Protein AF-A0A6B3FZT9-F1 (afdb_monomer_lite)

Radius of gyration: 31.78 Å; chains: 1; bounding box: 68×18×97 Å

pLDDT: mean 90.57, std 3.94, range [73.75, 95.44]

Sequence (180 aa):
EAAFGTTKDIQVDTAVVCNTCSGEGAAPGTSAQTCDMCRGRGEVSQVTRSFLGQVMTSRPCPQCQGFGTVVPTPCPECAGDGRIRSRRTLTVKIPAGVDNGTRIQLAGEGEVGPGGGPPGDLYVEIHELPHSVFQRRGDDLHCTVTIPMTAAALGTKCPLETLDGLEEIDIRPGTQSGQS

Secondary structure (DSSP, 8-state):
-TTT-EEEEEEEEEEEE-TTTTTS-BPTT--PEEPTTTTT-SEEEEEEEETTEEEEEEEE-TTTTTSSEE-SSB-TTTTTSSEEEEEEEEEEEE-TTPPTT-EEEETT-SPEEGGGEEE--EEEE--PPPPSSEEEETTEEEE-----HHHHHH-EEEEEE-SSSEEEEEE-TTPPTT--

Foldseek 3Di:
DQQAWDKDKDKDWAKDFDPQCRLQQAGPPFHWAFDPQCRLQQWDWDFDQDP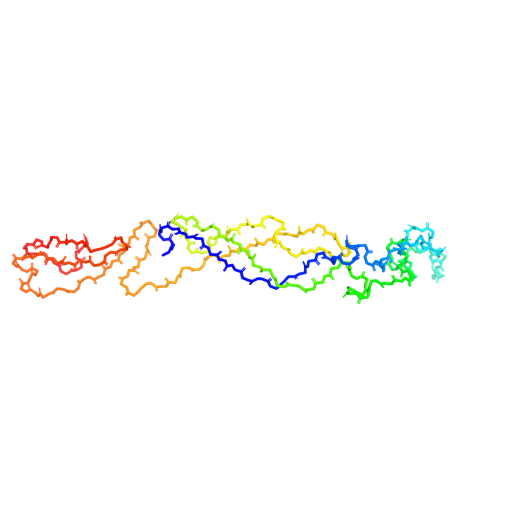VGTDTDIDGDPQCRSRRTDHPHGHPQCNSFRIDTDMDIDMDTRHHNDDQQDKDKDAQPAHQHTSRHGHGIDIDGDHDDDDPAWDDDRPDIDGDDDDDPVCLQCWDWDWDQDPVGIDIDTRDHNHDPPDD

Structure (mmCIF, N/CA/C/O backbone):
data_AF-A0A6B3FZT9-F1
#
_entry.id   AF-A0A6B3FZT9-F1
#
loop_
_atom_site.group_PDB
_atom_site.id
_atom_site.type_symbol
_atom_site.label_atom_id
_atom_site.label_alt_id
_atom_site.label_comp_id
_atom_site.label_asym_id
_atom_site.label_entity_id
_atom_site.label_seq_id
_atom_site.pdbx_PDB_ins_code
_atom_site.Cartn_x
_atom_site.Cartn_y
_atom_site.Cartn_z
_atom_site.occupancy
_atom_site.B_iso_or_equiv
_atom_site.auth_seq_id
_atom_site.auth_comp_id
_atom_site.auth_asym_id
_atom_site.auth_atom_id
_atom_site.pdbx_PDB_model_num
ATOM 1 N N . GLU A 1 1 ? -9.914 -1.500 17.944 1.00 73.75 1 GLU A N 1
ATOM 2 C CA . GLU A 1 1 ? -8.938 -0.872 17.017 1.00 73.75 1 GLU A CA 1
ATOM 3 C C . GLU A 1 1 ? -9.600 0.130 16.075 1.00 73.75 1 GLU A C 1
ATOM 5 O O . GLU A 1 1 ? -9.183 1.278 16.085 1.00 73.75 1 GLU A O 1
ATOM 10 N N . ALA A 1 2 ? -10.651 -0.245 15.331 1.00 77.00 2 ALA A N 1
ATOM 11 C CA . ALA A 1 2 ? -11.355 0.682 14.431 1.00 77.00 2 ALA A CA 1
ATOM 12 C C . ALA A 1 2 ? -11.876 1.956 15.134 1.00 77.00 2 ALA A C 1
ATOM 14 O O . ALA A 1 2 ? -11.701 3.052 14.613 1.00 77.00 2 ALA A O 1
ATOM 15 N N . ALA A 1 3 ? -12.428 1.829 16.349 1.00 81.69 3 ALA A N 1
ATOM 16 C CA . ALA A 1 3 ? -12.940 2.964 17.126 1.00 81.69 3 ALA A CA 1
ATOM 17 C C . ALA A 1 3 ? -11.861 4.005 17.488 1.00 81.69 3 ALA A C 1
ATOM 19 O O . ALA A 1 3 ? -12.092 5.197 17.343 1.00 81.69 3 ALA A O 1
ATOM 20 N N . PHE A 1 4 ? -10.666 3.565 17.895 1.00 86.38 4 PHE A N 1
ATOM 21 C CA . PHE A 1 4 ? -9.603 4.450 18.404 1.00 86.38 4 PHE A CA 1
ATOM 22 C C . PHE A 1 4 ? -8.547 4.825 17.365 1.00 86.38 4 PHE A C 1
ATOM 24 O O . PHE A 1 4 ? -7.740 5.726 17.588 1.00 86.38 4 PHE A O 1
ATOM 31 N N . GLY A 1 5 ? -8.545 4.135 16.227 1.00 88.88 5 GLY A N 1
ATOM 32 C CA . GLY A 1 5 ? -7.458 4.201 15.268 1.00 88.88 5 GLY A CA 1
ATOM 33 C C . GLY A 1 5 ? -6.245 3.411 15.752 1.00 88.88 5 GLY A C 1
ATOM 34 O O . GLY A 1 5 ? -6.088 3.070 16.926 1.00 88.88 5 GLY A O 1
ATOM 35 N N . THR A 1 6 ? -5.379 3.054 14.815 1.00 92.00 6 THR A N 1
ATOM 36 C CA . THR A 1 6 ? -4.165 2.296 15.114 1.00 92.00 6 THR A CA 1
ATOM 37 C C . T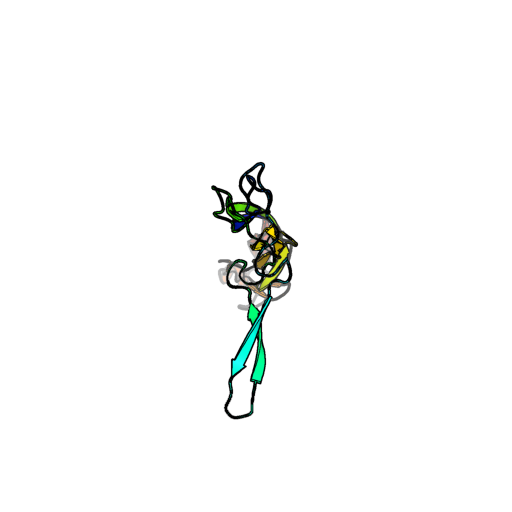HR A 1 6 ? -3.135 2.483 14.009 1.00 92.00 6 THR A C 1
ATOM 39 O O . THR A 1 6 ? -3.446 2.958 12.919 1.00 92.00 6 THR A O 1
ATOM 42 N N . THR A 1 7 ? -1.898 2.092 14.283 1.00 92.81 7 THR A N 1
ATOM 43 C CA . THR A 1 7 ? -0.848 1.982 13.274 1.00 92.81 7 THR A CA 1
ATOM 44 C C . THR A 1 7 ? -0.473 0.513 13.169 1.00 92.81 7 THR A C 1
ATOM 46 O O . THR A 1 7 ? -0.190 -0.125 14.184 1.00 92.81 7 THR A O 1
ATOM 49 N N . LYS A 1 8 ? -0.493 -0.033 11.954 1.00 91.88 8 LYS A N 1
ATOM 50 C CA . LYS A 1 8 ? -0.173 -1.440 11.698 1.00 91.88 8 LYS A CA 1
ATOM 51 C C . LYS A 1 8 ? 0.861 -1.546 10.593 1.00 91.88 8 LYS A C 1
ATOM 53 O O . LYS A 1 8 ? 0.765 -0.858 9.581 1.00 91.88 8 LYS A O 1
ATOM 58 N N . ASP A 1 9 ? 1.799 -2.458 10.783 1.00 93.69 9 ASP A N 1
ATOM 59 C CA . ASP A 1 9 ? 2.740 -2.849 9.747 1.00 93.69 9 ASP A CA 1
ATOM 60 C C . ASP A 1 9 ? 2.147 -4.001 8.934 1.00 93.69 9 ASP A C 1
ATOM 62 O O . ASP A 1 9 ? 1.730 -5.020 9.490 1.00 93.69 9 ASP A O 1
ATOM 66 N N . ILE A 1 10 ? 2.110 -3.841 7.614 1.00 92.38 10 ILE A N 1
ATOM 67 C CA . ILE A 1 10 ? 1.678 -4.871 6.668 1.00 92.38 10 ILE A CA 1
ATOM 68 C C . ILE A 1 10 ? 2.871 -5.334 5.841 1.00 92.38 10 ILE A C 1
ATOM 70 O O . ILE A 1 10 ? 3.697 -4.529 5.417 1.00 92.38 10 ILE A O 1
ATOM 74 N N . GLN A 1 11 ? 2.966 -6.640 5.603 1.00 93.56 11 GLN A N 1
ATOM 75 C CA . GLN A 1 11 ? 3.967 -7.200 4.700 1.00 93.56 11 GLN A CA 1
ATOM 76 C C . GLN A 1 11 ? 3.336 -7.457 3.338 1.00 93.56 11 GLN A C 1
ATOM 78 O O . GLN A 1 11 ? 2.327 -8.153 3.244 1.00 93.56 11 GLN A O 1
ATOM 83 N N . VAL A 1 12 ? 3.941 -6.902 2.292 1.00 93.31 12 VAL A N 1
ATOM 84 C CA . VAL A 1 12 ? 3.467 -7.022 0.914 1.00 93.31 12 VAL A CA 1
ATOM 85 C C . VAL A 1 12 ? 4.591 -7.571 0.050 1.00 93.31 12 VAL A C 1
ATOM 87 O O . VAL A 1 12 ? 5.699 -7.031 0.028 1.00 93.31 12 VAL A O 1
ATOM 90 N N . ASP A 1 13 ? 4.295 -8.649 -0.669 1.00 93.06 13 ASP A N 1
ATOM 91 C CA . ASP A 1 13 ? 5.167 -9.182 -1.709 1.00 93.06 13 ASP A CA 1
ATOM 92 C C . ASP A 1 13 ? 4.872 -8.420 -3.007 1.00 93.06 13 ASP A C 1
ATOM 94 O O . ASP A 1 13 ? 3.794 -8.554 -3.583 1.00 93.06 13 ASP A O 1
ATOM 98 N N . THR A 1 14 ? 5.811 -7.581 -3.443 1.00 93.69 14 THR A N 1
ATOM 99 C CA . THR A 1 14 ? 5.636 -6.681 -4.593 1.00 93.69 14 THR A CA 1
ATOM 100 C C . THR A 1 14 ? 6.888 -6.651 -5.469 1.00 93.69 14 THR A C 1
ATOM 102 O O . THR A 1 14 ? 7.963 -7.100 -5.059 1.00 93.69 14 THR A O 1
ATOM 105 N N . ALA A 1 15 ? 6.772 -6.147 -6.696 1.00 94.56 15 ALA A N 1
ATOM 106 C CA . ALA A 1 15 ? 7.939 -5.860 -7.519 1.00 94.56 15 ALA A CA 1
ATOM 107 C C . ALA A 1 15 ? 8.541 -4.509 -7.117 1.00 94.56 15 ALA A C 1
ATOM 109 O O . ALA A 1 15 ? 7.846 -3.494 -7.054 1.00 94.56 15 ALA A O 1
ATOM 110 N N . VAL A 1 16 ? 9.845 -4.510 -6.864 1.00 94.69 16 VAL A N 1
ATOM 111 C CA . VAL A 1 16 ? 10.648 -3.327 -6.546 1.00 94.69 16 VAL A CA 1
ATOM 112 C C . VAL A 1 16 ? 11.676 -3.093 -7.641 1.00 94.69 16 VAL A C 1
ATOM 114 O O . VAL A 1 16 ? 12.048 -4.030 -8.350 1.00 94.69 16 VAL A O 1
ATOM 117 N N . VAL A 1 17 ? 12.161 -1.858 -7.769 1.00 95.12 17 VAL A N 1
ATOM 118 C CA . VAL A 1 17 ? 13.253 -1.536 -8.695 1.00 95.12 17 VAL A CA 1
ATOM 119 C C . VAL A 1 17 ? 14.448 -2.433 -8.373 1.00 95.12 17 VAL A C 1
ATOM 121 O O . VAL A 1 17 ? 14.810 -2.615 -7.210 1.00 95.12 17 VAL A O 1
ATOM 124 N N . CYS A 1 18 ? 15.049 -3.027 -9.402 1.00 94.75 18 CYS A N 1
ATOM 125 C CA . CYS A 1 18 ? 16.245 -3.840 -9.227 1.00 94.75 18 CYS A CA 1
ATOM 126 C C . CYS A 1 18 ? 17.405 -2.945 -8.775 1.00 94.75 18 CYS A C 1
ATOM 128 O O . CYS A 1 18 ? 17.839 -2.078 -9.530 1.00 94.75 18 CYS A O 1
ATOM 130 N N . ASN A 1 19 ? 17.937 -3.176 -7.573 1.00 93.69 19 ASN A N 1
ATOM 131 C CA . ASN A 1 19 ? 19.029 -2.370 -7.019 1.00 93.69 19 ASN A CA 1
ATOM 132 C C . ASN A 1 19 ? 20.332 -2.509 -7.822 1.00 93.69 19 ASN A C 1
ATOM 134 O O . ASN A 1 19 ? 21.122 -1.573 -7.868 1.00 93.69 19 ASN A O 1
ATOM 138 N N . THR A 1 20 ? 20.556 -3.657 -8.471 1.00 93.81 20 THR A N 1
ATOM 139 C CA . THR A 1 20 ? 21.778 -3.904 -9.252 1.00 93.81 20 THR A CA 1
ATOM 140 C C . THR A 1 20 ? 21.849 -3.065 -10.532 1.00 93.81 20 THR A C 1
ATOM 142 O O . THR A 1 20 ? 22.936 -2.639 -10.914 1.00 93.81 20 THR A O 1
ATOM 145 N N . CYS A 1 21 ? 20.719 -2.835 -11.210 1.00 92.94 21 CYS A N 1
ATOM 146 C CA . CYS A 1 21 ? 20.670 -2.077 -12.472 1.00 92.94 21 CYS A CA 1
ATOM 147 C C . CYS A 1 21 ? 19.884 -0.763 -12.382 1.00 92.94 21 CYS A C 1
ATOM 149 O O . CYS A 1 21 ? 19.701 -0.097 -13.394 1.00 92.94 21 CYS A O 1
ATOM 151 N N . SER A 1 22 ? 19.372 -0.411 -11.201 1.00 92.44 22 SER A N 1
ATOM 152 C CA . SER A 1 22 ? 18.560 0.789 -10.959 1.00 92.44 22 SER A CA 1
ATOM 153 C C . SER A 1 22 ? 17.378 0.957 -11.924 1.00 92.44 22 SER A C 1
ATOM 155 O O . SER A 1 22 ? 16.995 2.076 -12.251 1.00 92.44 22 SER A O 1
ATOM 157 N N . GLY A 1 23 ? 16.798 -0.151 -12.395 1.00 91.56 23 GLY A N 1
ATOM 158 C CA . GLY A 1 23 ? 15.679 -0.137 -13.342 1.00 91.56 23 GLY A CA 1
ATOM 159 C C . GLY A 1 23 ? 16.059 -0.272 -14.816 1.00 91.56 23 GLY A C 1
ATOM 160 O O . GLY A 1 23 ? 15.198 -0.612 -15.618 1.00 91.56 23 GLY A O 1
ATOM 161 N N . GLU A 1 24 ? 17.332 -0.103 -15.185 1.00 90.12 24 GLU A N 1
ATOM 162 C CA . GLU A 1 24 ? 17.758 -0.095 -16.594 1.00 90.12 24 GLU A CA 1
ATOM 163 C C . GLU A 1 24 ? 17.680 -1.469 -17.279 1.00 90.12 24 GLU A C 1
ATOM 165 O O . GLU A 1 24 ? 17.701 -1.563 -18.505 1.00 90.12 24 GLU A O 1
ATOM 170 N N . GLY A 1 25 ? 17.650 -2.557 -16.504 1.00 91.56 25 GLY A N 1
ATOM 171 C CA . GLY A 1 25 ? 17.634 -3.927 -17.025 1.00 91.56 25 GLY A CA 1
ATOM 172 C C . GLY A 1 25 ? 18.972 -4.401 -17.614 1.00 91.56 25 GLY A C 1
ATOM 173 O O . GLY A 1 25 ? 19.090 -5.570 -17.979 1.00 91.56 25 GLY A O 1
ATOM 174 N N . ALA A 1 26 ? 20.001 -3.551 -17.663 1.00 93.94 26 ALA A N 1
ATOM 175 C CA . ALA A 1 26 ? 21.348 -3.889 -18.124 1.00 93.94 26 ALA A CA 1
ATOM 176 C C . ALA A 1 26 ? 22.268 -4.333 -16.974 1.00 93.94 26 ALA A C 1
ATOM 178 O O . ALA A 1 26 ? 22.067 -3.979 -15.811 1.00 93.94 26 ALA A O 1
ATOM 179 N N . ALA A 1 27 ? 23.287 -5.138 -17.278 1.00 94.50 27 ALA A N 1
ATOM 180 C CA . ALA A 1 27 ? 24.316 -5.483 -16.303 1.00 94.50 27 ALA A CA 1
ATOM 181 C C . ALA A 1 27 ? 25.125 -4.235 -15.885 1.00 94.50 27 ALA A C 1
ATOM 183 O O . ALA A 1 27 ? 25.313 -3.336 -16.711 1.00 94.50 27 ALA A O 1
ATOM 184 N N . PRO A 1 28 ? 25.652 -4.174 -14.646 1.00 92.88 28 PRO A N 1
ATOM 185 C CA . PRO A 1 28 ? 26.426 -3.027 -14.175 1.00 92.88 28 PRO A CA 1
ATOM 186 C C . PRO A 1 28 ? 27.572 -2.653 -15.124 1.00 92.88 28 PRO A C 1
ATOM 188 O O . PRO A 1 28 ? 28.358 -3.509 -15.529 1.00 92.88 28 PRO A O 1
ATOM 191 N N . GLY A 1 29 ? 27.667 -1.369 -15.481 1.00 90.62 29 GLY A N 1
ATOM 192 C CA . GLY A 1 29 ? 28.677 -0.859 -16.418 1.00 90.62 29 GLY A CA 1
ATOM 193 C C . GLY A 1 29 ? 28.371 -1.110 -17.900 1.00 90.62 29 GLY A C 1
ATOM 194 O O . GLY A 1 29 ? 29.163 -0.723 -18.757 1.00 90.62 29 GLY A O 1
ATOM 195 N N . THR A 1 30 ? 27.231 -1.725 -18.216 1.00 92.56 30 THR A N 1
ATOM 196 C CA . THR A 1 30 ? 26.699 -1.840 -19.579 1.00 92.56 30 THR A CA 1
ATOM 197 C C . THR A 1 30 ? 25.424 -1.016 -19.708 1.00 92.56 30 THR A C 1
ATOM 199 O O . THR A 1 30 ? 24.808 -0.668 -18.707 1.00 92.56 30 THR A O 1
ATOM 202 N N . SER A 1 31 ? 25.026 -0.689 -20.934 1.00 90.00 31 SER A N 1
ATOM 203 C CA . SER A 1 31 ? 23.829 0.109 -21.193 1.00 90.00 31 SER A CA 1
ATOM 204 C C . SER A 1 31 ? 23.065 -0.405 -22.405 1.00 90.00 31 SER A C 1
ATOM 206 O O . SER A 1 31 ? 23.621 -1.082 -23.281 1.00 90.00 31 SER A O 1
ATOM 208 N N . ALA A 1 32 ? 21.778 -0.063 -22.456 1.00 90.81 32 ALA A N 1
ATOM 209 C CA . ALA A 1 32 ? 20.946 -0.315 -23.619 1.00 90.81 32 ALA A CA 1
ATOM 210 C C . ALA A 1 32 ? 21.527 0.402 -24.848 1.00 90.81 32 ALA A C 1
ATOM 212 O O . ALA A 1 32 ? 21.837 1.592 -24.810 1.00 90.81 32 ALA A O 1
ATOM 213 N N . GLN A 1 33 ? 21.672 -0.335 -25.944 1.00 93.25 33 GLN A N 1
ATOM 214 C CA . GLN A 1 33 ? 22.165 0.181 -27.216 1.00 93.25 33 GLN A CA 1
ATOM 215 C C . GLN A 1 33 ? 20.994 0.437 -28.157 1.00 93.25 33 GLN A C 1
ATOM 217 O O . GLN A 1 33 ? 19.989 -0.276 -28.127 1.00 93.25 33 GLN A O 1
ATOM 222 N N . THR A 1 34 ? 21.114 1.438 -29.024 1.00 94.88 34 THR A N 1
ATOM 223 C CA . THR A 1 34 ? 20.126 1.672 -30.082 1.00 94.88 34 THR A CA 1
ATOM 224 C C . THR A 1 34 ? 20.019 0.433 -30.968 1.00 94.88 34 THR A C 1
ATOM 226 O O . THR A 1 34 ? 21.024 -0.122 -31.396 1.00 94.88 34 THR A O 1
ATOM 229 N N . CYS A 1 35 ? 18.799 -0.016 -31.259 1.00 95.06 35 CYS A N 1
ATOM 230 C CA . CYS A 1 35 ? 18.592 -1.187 -32.102 1.00 95.06 35 CYS A CA 1
ATOM 231 C C . CYS A 1 35 ? 19.046 -0.906 -33.540 1.00 95.06 35 CYS A C 1
ATOM 233 O O . CYS A 1 35 ? 18.468 -0.042 -34.195 1.00 95.06 35 CYS A O 1
ATOM 235 N N . ASP A 1 36 ? 19.999 -1.675 -34.066 1.00 95.38 36 ASP A N 1
ATOM 236 C CA . ASP A 1 36 ? 20.536 -1.474 -35.421 1.00 95.38 36 ASP A CA 1
ATOM 237 C C . ASP A 1 36 ? 19.502 -1.709 -36.533 1.00 95.38 36 ASP A C 1
ATOM 239 O O . ASP A 1 36 ? 19.512 -1.021 -37.557 1.00 95.38 36 ASP A O 1
ATOM 243 N N . MET A 1 37 ? 18.570 -2.648 -36.325 1.00 93.25 37 MET A N 1
ATOM 244 C CA . MET A 1 37 ? 17.562 -3.019 -37.323 1.00 93.25 37 MET A CA 1
ATOM 245 C C . MET A 1 37 ? 16.513 -1.923 -37.547 1.00 93.25 37 MET A C 1
ATOM 247 O O . MET A 1 37 ? 16.170 -1.625 -38.690 1.00 93.25 37 MET A O 1
ATOM 251 N N . CYS A 1 38 ? 16.006 -1.309 -36.473 1.00 94.62 38 CYS A N 1
ATOM 252 C CA . CYS A 1 38 ? 15.020 -0.222 -36.568 1.00 94.62 38 CYS A CA 1
ATOM 253 C C . CYS A 1 38 ? 15.626 1.175 -36.370 1.00 94.62 38 CYS A C 1
ATOM 255 O O . CYS A 1 38 ? 14.920 2.170 -36.514 1.00 94.62 38 CYS A O 1
ATOM 257 N N . ARG A 1 39 ? 16.918 1.265 -36.028 1.00 94.12 39 ARG A N 1
ATOM 258 C CA . ARG A 1 39 ? 17.646 2.502 -35.700 1.00 94.12 39 ARG A CA 1
ATOM 259 C C . ARG A 1 39 ? 16.919 3.364 -34.665 1.00 94.12 39 ARG A C 1
ATOM 261 O O . ARG A 1 39 ? 16.743 4.562 -34.865 1.00 94.12 39 ARG A O 1
ATOM 268 N N . GLY A 1 40 ? 16.434 2.737 -33.593 1.00 93.56 40 GLY A N 1
ATOM 269 C CA . GLY A 1 40 ? 15.705 3.428 -32.523 1.00 93.56 40 GLY A CA 1
ATOM 270 C C . GLY A 1 40 ? 14.209 3.632 -32.766 1.00 93.56 40 GLY A C 1
ATOM 271 O O . GLY A 1 40 ? 13.522 4.100 -31.869 1.00 93.56 40 GLY A O 1
ATOM 272 N N . ARG A 1 41 ? 13.670 3.267 -33.940 1.00 93.62 41 ARG A N 1
ATOM 273 C CA . ARG A 1 41 ? 12.253 3.513 -34.271 1.00 93.62 41 ARG A CA 1
ATOM 274 C C . ARG A 1 41 ? 11.262 2.585 -33.569 1.00 93.62 41 ARG A C 1
ATOM 276 O O . ARG A 1 41 ? 10.078 2.883 -33.561 1.00 93.62 41 ARG A O 1
ATOM 283 N N . GLY A 1 42 ? 11.703 1.434 -33.067 1.00 92.88 42 GLY A N 1
ATOM 284 C CA . GLY A 1 42 ? 10.824 0.418 -32.469 1.00 92.88 42 GLY A CA 1
ATOM 285 C C . GLY A 1 42 ? 9.979 -0.369 -33.482 1.00 92.88 42 GLY A C 1
ATOM 286 O O . GLY A 1 42 ? 9.573 -1.491 -33.197 1.00 92.88 42 GLY A O 1
ATOM 287 N N . GLU A 1 43 ? 9.794 0.135 -34.700 1.00 95.31 43 GLU A N 1
ATOM 288 C CA . GLU A 1 43 ? 9.041 -0.519 -35.774 1.00 95.31 43 GLU A CA 1
ATOM 289 C C . GLU A 1 43 ? 9.846 -0.664 -37.073 1.00 95.31 43 GLU A C 1
ATOM 291 O O . GLU A 1 43 ? 10.817 0.054 -37.329 1.00 95.31 43 GLU A O 1
ATOM 296 N N . VAL A 1 44 ? 9.428 -1.621 -37.902 1.00 93.25 44 VAL A N 1
ATOM 297 C CA . VAL A 1 44 ? 9.961 -1.875 -39.243 1.00 93.25 44 VAL A CA 1
ATOM 298 C C . VAL A 1 44 ? 8.820 -1.925 -40.262 1.00 93.25 44 VAL A C 1
ATOM 300 O O . VAL A 1 44 ? 7.761 -2.500 -40.007 1.00 93.25 44 VAL A O 1
ATOM 303 N N . SER A 1 45 ? 9.028 -1.316 -41.431 1.00 90.44 45 SER A N 1
ATOM 304 C CA . SER A 1 45 ? 8.052 -1.319 -42.525 1.00 90.44 45 SER A CA 1
ATOM 305 C C . SER A 1 45 ? 8.187 -2.595 -43.354 1.00 90.44 45 SER A C 1
ATOM 307 O O . SER A 1 45 ? 9.232 -2.837 -43.960 1.00 90.44 45 SER A O 1
ATOM 309 N N . GLN A 1 46 ? 7.127 -3.400 -43.418 1.00 84.44 46 GLN A N 1
ATOM 310 C CA . GLN A 1 46 ? 7.069 -4.602 -44.244 1.00 84.44 46 GLN A CA 1
ATOM 311 C C . GLN A 1 46 ? 6.148 -4.361 -45.444 1.00 84.44 46 GLN A C 1
ATOM 313 O O . GLN A 1 46 ? 4.970 -4.037 -45.294 1.00 84.44 46 GLN A O 1
ATOM 318 N N . VAL A 1 47 ? 6.678 -4.536 -46.657 1.00 84.75 47 VAL A N 1
ATOM 319 C CA . VAL A 1 47 ? 5.867 -4.492 -47.880 1.00 84.75 47 VAL A CA 1
ATOM 320 C C . VAL A 1 47 ? 5.233 -5.862 -48.084 1.00 84.75 47 VAL A C 1
ATOM 322 O O . VAL A 1 47 ? 5.929 -6.847 -48.327 1.00 84.75 47 VAL A O 1
ATOM 325 N N . THR A 1 48 ? 3.909 -5.926 -47.992 1.00 80.94 48 THR A N 1
ATOM 326 C CA . THR A 1 48 ? 3.139 -7.149 -48.226 1.00 80.94 48 THR A CA 1
ATOM 327 C C . THR A 1 48 ? 2.408 -7.033 -49.559 1.00 80.94 48 THR A C 1
ATOM 329 O O . T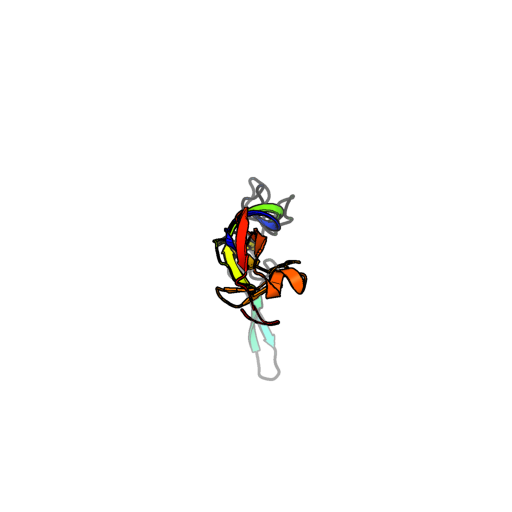HR A 1 48 ? 1.722 -6.045 -49.828 1.00 80.94 48 THR A O 1
ATOM 332 N N . ARG A 1 49 ? 2.564 -8.038 -50.428 1.00 80.44 49 ARG A N 1
ATOM 333 C CA . ARG A 1 49 ? 1.808 -8.119 -51.685 1.00 80.44 49 ARG A CA 1
ATOM 334 C C . ARG A 1 49 ? 0.422 -8.680 -51.390 1.00 80.44 49 ARG A C 1
ATOM 336 O O . ARG A 1 49 ? 0.301 -9.813 -50.938 1.00 80.44 49 ARG A O 1
ATOM 343 N N . SER A 1 50 ? -0.601 -7.879 -51.651 1.00 81.12 50 SER A N 1
ATOM 344 C CA . SER A 1 50 ? -2.006 -8.276 -51.587 1.00 81.12 50 SER A CA 1
ATOM 345 C C . SER A 1 50 ? -2.591 -8.384 -52.995 1.00 81.12 50 SER A C 1
ATOM 347 O O . SER A 1 50 ? -1.996 -7.911 -53.966 1.00 81.12 50 SER A O 1
ATOM 349 N N . PHE A 1 51 ? -3.787 -8.960 -53.108 1.00 81.00 51 PHE A N 1
ATOM 350 C CA . PHE A 1 51 ? -4.525 -9.019 -54.373 1.00 81.00 51 PHE A CA 1
ATOM 351 C C . PHE A 1 51 ? -4.912 -7.626 -54.920 1.00 81.00 51 PHE A C 1
ATOM 353 O O . PHE A 1 51 ? -5.176 -7.502 -56.110 1.00 81.00 51 PHE A O 1
ATOM 360 N N . LEU A 1 52 ? -4.899 -6.582 -54.077 1.00 82.50 52 LEU A N 1
ATOM 361 C CA . LEU A 1 52 ? -5.181 -5.183 -54.437 1.00 82.50 52 LEU A CA 1
ATOM 362 C C . LEU A 1 52 ? -3.915 -4.358 -54.739 1.00 82.50 52 LEU A C 1
ATOM 364 O O . LEU A 1 52 ? -4.016 -3.165 -55.009 1.00 82.50 52 LEU A O 1
ATOM 368 N N . GLY A 1 53 ? -2.723 -4.962 -54.674 1.00 84.81 53 GLY A N 1
ATOM 369 C CA . GLY A 1 53 ? -1.442 -4.276 -54.863 1.00 84.81 53 GLY A CA 1
ATOM 370 C C . GLY A 1 53 ? -0.502 -4.394 -53.662 1.00 84.81 53 GLY A C 1
ATOM 371 O O . GLY A 1 53 ? -0.676 -5.240 -52.780 1.00 84.81 53 GLY A O 1
ATOM 372 N N . GLN A 1 54 ? 0.542 -3.564 -53.644 1.00 84.12 54 GLN A N 1
ATOM 373 C CA . GLN A 1 54 ? 1.521 -3.525 -52.554 1.00 84.12 54 GLN A CA 1
ATOM 374 C C . GLN A 1 54 ? 1.007 -2.642 -51.414 1.00 84.12 54 GLN A C 1
ATOM 376 O O . GLN A 1 54 ? 0.735 -1.464 -51.624 1.00 84.12 54 GLN A O 1
ATOM 381 N N . VAL A 1 55 ? 0.906 -3.205 -50.210 1.00 85.56 55 VAL A N 1
ATOM 382 C CA . VAL A 1 55 ? 0.546 -2.470 -48.990 1.00 85.56 55 VAL A CA 1
ATOM 383 C C . VAL A 1 55 ? 1.752 -2.474 -48.056 1.00 85.56 55 VAL A C 1
ATOM 385 O O . VAL A 1 55 ? 2.353 -3.523 -47.813 1.00 85.56 55 VAL A O 1
ATOM 388 N N . MET A 1 56 ? 2.127 -1.302 -47.547 1.00 85.69 56 MET A N 1
ATOM 389 C CA . MET A 1 56 ? 3.158 -1.162 -46.521 1.00 85.69 56 MET A CA 1
ATOM 390 C C . MET A 1 56 ? 2.489 -1.195 -45.149 1.00 85.69 56 MET A C 1
ATOM 392 O O . MET A 1 56 ? 1.623 -0.371 -44.868 1.00 85.69 56 MET A O 1
ATOM 396 N N . THR A 1 57 ? 2.885 -2.138 -44.300 1.00 88.00 57 THR A N 1
ATOM 397 C CA . THR A 1 57 ? 2.409 -2.223 -42.916 1.00 88.00 57 THR A CA 1
ATOM 398 C C . THR A 1 57 ? 3.576 -2.029 -41.959 1.00 88.00 57 THR A C 1
ATOM 400 O O . THR A 1 57 ? 4.675 -2.537 -42.199 1.00 88.00 57 THR A O 1
ATOM 403 N N . SER A 1 58 ? 3.365 -1.267 -40.885 1.00 90.62 58 SER A N 1
ATOM 404 C CA . SER A 1 58 ? 4.330 -1.209 -39.793 1.00 90.62 58 SER A CA 1
ATOM 405 C C . SER A 1 58 ? 4.133 -2.407 -38.871 1.00 90.62 58 SER A C 1
ATOM 407 O O . SER A 1 58 ? 3.013 -2.863 -38.622 1.00 90.62 58 SER A O 1
ATOM 409 N N . ARG A 1 59 ? 5.245 -2.978 -38.412 1.00 91.69 59 ARG A N 1
ATOM 410 C CA . ARG A 1 59 ? 5.263 -4.060 -37.426 1.00 91.69 59 ARG A CA 1
ATOM 411 C C . ARG A 1 59 ? 6.316 -3.744 -36.366 1.00 91.69 59 ARG A C 1
ATOM 413 O O . ARG A 1 59 ? 7.334 -3.143 -36.716 1.00 91.69 59 ARG A O 1
ATOM 420 N N . PRO A 1 60 ? 6.128 -4.173 -35.106 1.00 95.06 60 PRO A N 1
ATOM 421 C CA . PRO A 1 60 ? 7.175 -4.081 -34.096 1.00 95.06 60 PRO A CA 1
ATOM 422 C C . PRO A 1 60 ? 8.465 -4.729 -34.603 1.00 95.06 60 PRO A C 1
ATOM 424 O O . PRO A 1 60 ? 8.439 -5.806 -35.205 1.00 95.06 60 PRO A O 1
ATOM 427 N N . CYS A 1 61 ? 9.594 -4.061 -34.390 1.00 94.75 61 CYS A N 1
ATOM 428 C CA . CYS A 1 61 ? 10.901 -4.571 -34.777 1.00 94.75 61 CYS A CA 1
ATOM 429 C C . CYS A 1 61 ? 11.161 -5.908 -34.062 1.00 94.75 61 CYS A C 1
ATOM 431 O O . CYS A 1 61 ? 11.088 -5.944 -32.837 1.00 94.75 61 CYS A O 1
ATOM 433 N N . PRO A 1 62 ? 11.501 -7.005 -34.762 1.00 92.75 62 PRO A N 1
ATOM 434 C CA . PRO A 1 62 ? 11.678 -8.309 -34.120 1.00 92.75 62 PRO A CA 1
ATOM 435 C C . PRO A 1 62 ? 12.899 -8.360 -33.189 1.00 92.75 62 PRO A C 1
ATOM 437 O O . PRO A 1 62 ? 12.927 -9.178 -32.277 1.00 92.75 62 PRO A O 1
ATOM 440 N N . GLN A 1 63 ? 13.892 -7.485 -33.394 1.00 93.19 63 GLN A N 1
ATOM 441 C CA . GLN A 1 63 ? 15.108 -7.443 -32.578 1.00 93.19 63 GLN A CA 1
ATOM 442 C C . GLN A 1 63 ? 14.900 -6.730 -31.233 1.00 93.19 63 GLN A C 1
ATOM 444 O O . GLN A 1 63 ? 15.426 -7.183 -30.224 1.00 93.19 63 GLN A O 1
ATOM 449 N N . CYS A 1 64 ? 14.152 -5.622 -31.206 1.00 91.56 64 CYS A N 1
ATOM 450 C CA . CYS A 1 64 ? 13.895 -4.855 -29.979 1.00 91.56 64 CYS A CA 1
ATOM 451 C C . CYS A 1 64 ? 12.443 -4.916 -29.503 1.00 91.56 64 CYS A C 1
ATOM 453 O O . CYS A 1 64 ? 12.090 -4.204 -28.580 1.00 91.56 64 CYS A O 1
ATOM 455 N N . GLN A 1 65 ? 11.577 -5.691 -30.154 1.00 92.06 65 GLN A N 1
ATOM 456 C CA . GLN A 1 65 ? 10.164 -5.888 -29.799 1.00 92.06 65 GLN A CA 1
ATOM 457 C C . GLN A 1 65 ? 9.341 -4.601 -29.597 1.00 92.06 65 GLN A C 1
ATOM 459 O O . GLN A 1 65 ? 8.332 -4.616 -28.902 1.00 92.06 65 GLN A O 1
ATOM 464 N N . GLY A 1 66 ? 9.740 -3.485 -30.213 1.00 90.44 66 GLY A N 1
ATOM 465 C CA . GLY A 1 66 ? 9.079 -2.187 -30.022 1.00 90.44 66 GLY A CA 1
ATOM 466 C C . GLY A 1 66 ? 9.837 -1.199 -29.137 1.00 90.44 66 GLY A C 1
ATOM 467 O O . GLY A 1 66 ? 9.586 -0.006 -29.245 1.00 90.44 66 GLY A O 1
ATOM 468 N N . PHE A 1 67 ? 10.811 -1.646 -28.339 1.00 88.94 67 PHE A N 1
ATOM 469 C CA . PHE A 1 67 ? 11.533 -0.783 -27.392 1.00 88.94 67 PHE A CA 1
ATOM 470 C C . PHE A 1 67 ? 12.481 0.225 -28.061 1.00 88.94 67 PHE A C 1
ATOM 472 O O . PHE A 1 67 ? 12.884 1.204 -27.444 1.00 88.94 67 PHE A O 1
ATOM 479 N N . GLY A 1 68 ? 12.888 -0.005 -29.314 1.00 91.56 68 GLY A N 1
ATOM 480 C CA . GLY A 1 68 ? 13.852 0.852 -30.024 1.00 91.56 68 GLY A CA 1
ATOM 481 C C . GLY A 1 68 ? 15.308 0.670 -29.569 1.00 91.56 68 GLY A C 1
ATOM 482 O O . GLY A 1 68 ? 16.228 0.944 -30.340 1.00 91.56 68 GLY A O 1
ATOM 483 N N . THR A 1 69 ? 15.528 0.106 -28.387 1.00 92.06 69 THR A N 1
ATOM 484 C CA . THR A 1 69 ? 16.834 -0.260 -27.836 1.00 92.06 69 THR A CA 1
ATOM 485 C C . THR A 1 69 ? 16.933 -1.767 -27.595 1.00 92.06 69 THR A C 1
ATOM 487 O O . THR A 1 69 ? 15.934 -2.483 -27.568 1.00 92.06 69 THR A O 1
ATOM 490 N N . VAL A 1 70 ? 18.156 -2.273 -27.480 1.00 92.69 70 VAL A N 1
ATOM 491 C CA . VAL A 1 70 ? 18.464 -3.665 -27.147 1.00 92.69 70 VAL A CA 1
ATOM 492 C C . VAL A 1 70 ? 19.429 -3.648 -25.977 1.00 92.69 70 VAL A C 1
ATOM 494 O O . VAL A 1 70 ? 20.382 -2.873 -25.981 1.00 92.69 70 VAL A O 1
ATOM 497 N N . VAL A 1 71 ? 19.198 -4.508 -24.990 1.00 91.62 71 VAL A N 1
ATOM 498 C CA . VAL A 1 71 ? 20.114 -4.723 -23.869 1.00 91.62 71 VAL A CA 1
ATOM 499 C C . VAL A 1 71 ? 20.978 -5.944 -24.204 1.00 91.62 71 VAL A C 1
ATOM 501 O O . VAL A 1 71 ? 20.479 -7.064 -24.112 1.00 91.62 71 VAL A O 1
ATOM 504 N N . PRO A 1 72 ? 22.246 -5.775 -24.635 1.00 89.75 72 PRO A N 1
ATOM 505 C CA . PRO A 1 72 ? 23.071 -6.907 -25.067 1.00 89.75 72 PRO A CA 1
ATOM 506 C C . PRO A 1 72 ? 23.451 -7.813 -23.894 1.00 89.75 72 PRO A C 1
ATOM 508 O O . PRO A 1 72 ? 23.541 -9.030 -24.042 1.00 89.75 72 PRO A O 1
ATOM 511 N N . THR A 1 73 ? 23.647 -7.201 -22.725 1.00 93.94 73 THR A N 1
ATOM 512 C CA . THR A 1 73 ? 24.039 -7.872 -21.488 1.00 93.94 73 THR A CA 1
ATOM 513 C C . THR A 1 73 ? 22.959 -7.614 -20.438 1.00 93.94 73 THR A C 1
ATOM 515 O O . THR A 1 73 ? 23.015 -6.590 -19.753 1.00 93.94 73 THR A O 1
ATOM 518 N N . PRO A 1 74 ? 21.933 -8.479 -20.333 1.00 93.88 74 PRO A N 1
ATOM 519 C CA . PRO A 1 74 ? 20.864 -8.292 -19.361 1.00 93.88 74 PRO A CA 1
ATOM 520 C C . PRO A 1 74 ? 21.403 -8.380 -17.932 1.00 93.88 74 PRO A C 1
ATOM 522 O O . PRO A 1 74 ? 22.369 -9.093 -17.649 1.00 93.88 74 PRO A O 1
ATOM 525 N N . CYS A 1 75 ? 20.764 -7.656 -17.019 1.00 95.44 75 CYS A N 1
ATOM 526 C CA . CYS A 1 75 ? 21.094 -7.699 -15.602 1.00 95.44 75 CYS A CA 1
ATOM 527 C C . CYS A 1 75 ? 20.928 -9.133 -15.061 1.00 95.44 75 CYS A C 1
ATOM 529 O O . CYS A 1 75 ? 19.868 -9.730 -15.262 1.00 95.44 75 CYS A O 1
ATOM 531 N N . PRO A 1 76 ? 21.919 -9.686 -14.338 1.00 94.81 76 PRO A N 1
ATOM 532 C CA . PRO A 1 76 ? 21.843 -11.056 -13.828 1.00 94.81 76 PRO A CA 1
ATOM 533 C C . PRO A 1 76 ? 20.773 -11.242 -12.742 1.00 94.81 76 PRO A C 1
ATOM 535 O O . PRO A 1 76 ? 20.317 -12.360 -12.531 1.00 94.81 76 PRO A O 1
ATOM 538 N N . GLU A 1 77 ? 20.368 -10.168 -12.057 1.00 94.94 77 GLU A N 1
ATOM 539 C CA . GLU A 1 77 ? 19.405 -10.233 -10.952 1.00 94.94 77 GLU A CA 1
ATOM 540 C C . GLU A 1 77 ? 17.947 -10.185 -11.439 1.00 94.94 77 GLU A C 1
ATOM 542 O O . GLU A 1 77 ? 17.117 -10.967 -10.983 1.00 94.94 77 GLU A O 1
ATOM 547 N N . CYS A 1 78 ? 17.629 -9.294 -12.387 1.00 94.44 78 CYS A N 1
ATOM 548 C CA . CYS A 1 78 ? 16.265 -9.125 -12.915 1.00 94.44 78 CYS A CA 1
ATOM 549 C C . CYS A 1 78 ? 16.050 -9.707 -14.319 1.00 94.44 78 CYS A C 1
ATOM 551 O O . CYS A 1 78 ? 14.965 -9.563 -14.876 1.00 94.44 78 CYS A O 1
ATOM 553 N N . ALA A 1 79 ? 17.076 -10.314 -14.923 1.00 93.12 79 ALA A N 1
ATOM 554 C CA . ALA A 1 79 ? 17.042 -10.872 -16.278 1.00 93.12 79 ALA A CA 1
ATOM 555 C C . ALA A 1 79 ? 16.543 -9.891 -17.364 1.00 93.12 79 ALA A C 1
ATOM 557 O O . ALA A 1 79 ? 15.984 -10.310 -18.375 1.00 93.12 79 ALA A O 1
ATOM 558 N N . GLY A 1 80 ? 16.754 -8.584 -17.166 1.00 90.75 80 GLY A N 1
ATOM 559 C CA . GLY A 1 80 ? 16.314 -7.536 -18.092 1.00 90.75 80 GLY A CA 1
ATOM 560 C C . GLY A 1 80 ? 14.965 -6.887 -17.773 1.00 90.75 80 GLY A C 1
ATOM 561 O O . GLY A 1 80 ? 14.605 -5.937 -18.457 1.00 90.75 80 GLY A O 1
ATOM 562 N N . ASP A 1 81 ? 14.240 -7.325 -16.736 1.00 90.94 81 ASP A N 1
ATOM 563 C CA . ASP A 1 81 ? 12.919 -6.759 -16.395 1.00 90.94 81 ASP A CA 1
ATOM 564 C C . ASP A 1 81 ? 13.004 -5.387 -15.689 1.00 90.94 81 ASP A C 1
ATOM 566 O O . ASP A 1 81 ? 12.018 -4.661 -15.586 1.00 90.94 81 ASP A O 1
ATOM 570 N N . GLY A 1 82 ? 14.176 -5.015 -15.157 1.00 92.56 82 GLY A N 1
ATOM 571 C CA . GLY A 1 82 ? 14.386 -3.762 -14.410 1.00 92.56 82 GLY A CA 1
ATOM 572 C C . GLY A 1 82 ? 13.787 -3.763 -12.994 1.00 92.56 82 GLY A C 1
ATOM 573 O O . GLY A 1 82 ? 13.967 -2.819 -12.225 1.00 92.56 82 GLY A O 1
ATOM 574 N N . ARG A 1 83 ? 13.118 -4.846 -12.600 1.00 94.88 83 ARG A N 1
ATOM 575 C CA . ARG A 1 83 ? 12.485 -5.018 -11.289 1.00 94.88 83 ARG A CA 1
ATOM 576 C C . ARG A 1 83 ? 12.642 -6.445 -10.781 1.00 94.88 83 ARG A C 1
ATOM 578 O O . ARG A 1 83 ? 12.869 -7.368 -11.557 1.00 94.88 83 ARG A O 1
ATOM 585 N N . ILE A 1 84 ? 12.539 -6.619 -9.471 1.00 95.44 84 ILE A N 1
ATOM 586 C CA . ILE A 1 84 ? 12.637 -7.915 -8.793 1.00 95.44 84 ILE A CA 1
ATOM 587 C C . ILE A 1 84 ? 11.501 -8.059 -7.789 1.00 95.44 84 ILE A C 1
ATOM 589 O O . ILE A 1 84 ? 11.013 -7.069 -7.248 1.00 95.44 84 ILE A O 1
ATOM 593 N N . ARG A 1 85 ? 11.086 -9.294 -7.503 1.00 94.38 85 ARG A N 1
ATOM 594 C CA . ARG A 1 85 ? 10.143 -9.548 -6.410 1.00 94.38 85 ARG A CA 1
ATOM 595 C C . ARG A 1 85 ? 10.853 -9.394 -5.074 1.00 94.38 85 ARG A C 1
ATOM 597 O O . ARG A 1 85 ? 11.886 -10.017 -4.851 1.00 94.38 85 ARG A O 1
ATOM 604 N N . SER A 1 86 ? 10.272 -8.599 -4.188 1.00 93.62 86 SER A N 1
ATOM 605 C CA . SER A 1 86 ? 10.767 -8.403 -2.834 1.00 93.62 86 SER A CA 1
ATOM 606 C C . SER A 1 86 ? 9.610 -8.242 -1.855 1.00 93.62 86 SER A C 1
ATOM 608 O O . SER A 1 86 ? 8.525 -7.779 -2.212 1.00 93.62 86 SER A O 1
ATOM 610 N N . ARG A 1 87 ? 9.856 -8.622 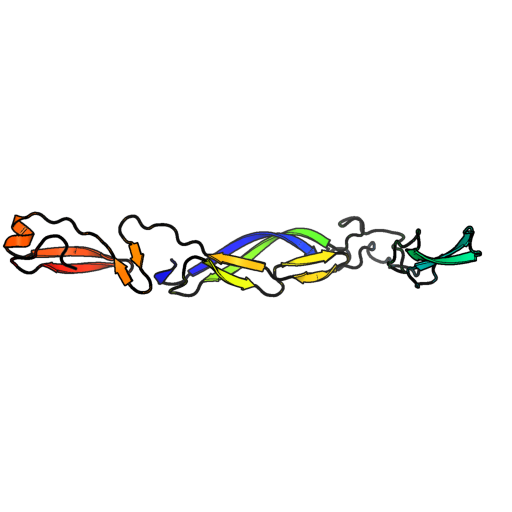-0.603 1.00 94.00 87 ARG A N 1
ATOM 611 C CA . ARG A 1 87 ? 8.918 -8.421 0.498 1.00 94.00 87 ARG A CA 1
ATOM 612 C C . ARG A 1 87 ? 9.201 -7.082 1.160 1.00 94.00 87 ARG A C 1
ATOM 614 O O . ARG A 1 87 ? 10.311 -6.856 1.640 1.00 94.00 87 ARG A O 1
ATOM 621 N N . ARG A 1 88 ? 8.195 -6.213 1.223 1.00 91.75 88 ARG A N 1
ATOM 622 C CA . ARG A 1 88 ? 8.271 -4.912 1.900 1.00 91.75 88 ARG A CA 1
ATOM 623 C C . ARG A 1 88 ? 7.360 -4.894 3.113 1.00 91.75 88 ARG A C 1
ATOM 625 O O . ARG A 1 88 ? 6.254 -5.423 3.060 1.00 91.75 88 ARG A O 1
ATOM 632 N N . THR A 1 89 ? 7.816 -4.245 4.175 1.00 93.62 89 THR A N 1
ATOM 633 C CA . THR A 1 89 ? 6.972 -3.893 5.316 1.00 93.62 89 THR A CA 1
ATOM 634 C C . THR A 1 89 ? 6.549 -2.440 5.155 1.00 93.62 89 THR A C 1
ATOM 636 O O . THR A 1 89 ? 7.409 -1.570 5.022 1.00 93.62 89 THR A O 1
ATOM 639 N N . LEU A 1 90 ? 5.245 -2.184 5.142 1.00 92.31 90 LEU A N 1
ATOM 640 C CA . LEU A 1 90 ? 4.660 -0.853 5.022 1.00 92.31 90 LEU A CA 1
ATOM 641 C C . LEU A 1 90 ? 3.879 -0.531 6.289 1.00 92.31 90 LEU A C 1
ATOM 643 O O . LEU A 1 90 ? 3.055 -1.328 6.733 1.00 92.31 90 LEU A O 1
ATOM 647 N N . THR A 1 91 ? 4.111 0.648 6.847 1.00 92.88 91 THR A N 1
ATOM 648 C CA . THR A 1 91 ? 3.388 1.122 8.025 1.00 92.88 91 THR A CA 1
ATOM 649 C C . THR A 1 91 ? 2.157 1.904 7.584 1.00 92.88 91 THR A C 1
ATOM 651 O O . THR A 1 91 ? 2.265 2.943 6.935 1.00 92.88 91 THR A O 1
ATOM 654 N N . VAL A 1 92 ? 0.974 1.418 7.954 1.00 93.38 92 VAL A N 1
ATOM 655 C CA . VAL A 1 92 ? -0.315 2.023 7.611 1.00 93.38 92 VAL A CA 1
ATOM 656 C C . VAL A 1 92 ? -0.937 2.630 8.855 1.00 93.38 92 VAL A C 1
ATOM 658 O O . VAL A 1 92 ? -1.145 1.953 9.864 1.00 93.38 92 VAL A O 1
ATOM 661 N N . LYS A 1 93 ? -1.260 3.921 8.774 1.00 91.25 93 LYS A N 1
ATOM 662 C CA . LYS A 1 93 ? -1.993 4.633 9.818 1.00 91.25 93 LYS A CA 1
ATOM 663 C C . LYS A 1 93 ? -3.489 4.555 9.534 1.00 91.25 93 LYS A C 1
ATOM 665 O O . LYS A 1 93 ? -3.965 5.114 8.551 1.00 91.25 93 LYS A O 1
ATOM 670 N N . ILE A 1 94 ? -4.215 3.892 10.421 1.00 92.06 94 ILE A N 1
ATOM 671 C CA . ILE A 1 94 ? -5.664 3.740 10.377 1.00 92.06 94 ILE A CA 1
ATOM 672 C C . ILE A 1 94 ? -6.272 4.802 11.306 1.00 92.06 94 ILE A C 1
ATOM 674 O O . ILE A 1 94 ? -6.015 4.758 12.513 1.00 92.06 94 ILE A O 1
ATOM 678 N N . PRO A 1 95 ? -7.030 5.781 10.782 1.00 89.88 95 PRO A N 1
ATOM 679 C CA . PRO A 1 95 ? -7.673 6.784 11.621 1.00 89.88 95 PRO A CA 1
ATOM 680 C C . PRO A 1 95 ? -8.757 6.169 12.517 1.00 89.88 95 PRO A C 1
ATOM 682 O O . PRO A 1 95 ? -9.246 5.067 12.277 1.00 89.88 95 PRO A O 1
ATOM 685 N N . ALA A 1 96 ? -9.109 6.890 13.577 1.00 89.00 96 ALA A N 1
ATOM 686 C CA . ALA A 1 96 ? -10.219 6.532 14.449 1.00 89.00 96 ALA A CA 1
ATOM 687 C C . ALA A 1 96 ? -11.558 6.643 13.708 1.00 89.00 96 ALA A C 1
ATOM 689 O O . ALA A 1 96 ? -11.720 7.519 12.858 1.00 89.00 96 ALA A O 1
ATOM 690 N N . GLY A 1 97 ? -12.504 5.765 14.039 1.00 85.81 97 GLY A N 1
ATOM 691 C CA . GLY A 1 97 ? -13.860 5.787 13.486 1.00 85.81 97 GLY A CA 1
ATOM 692 C C . GLY A 1 97 ? -13.968 5.327 12.031 1.00 85.81 97 GLY A C 1
ATOM 693 O O . GLY A 1 97 ? -14.968 5.608 11.383 1.00 85.81 97 GLY A O 1
ATOM 694 N N . VAL A 1 98 ? -12.959 4.631 11.495 1.00 89.19 98 VAL A N 1
ATOM 695 C CA . VAL A 1 98 ? -13.038 4.057 10.141 1.00 89.19 98 VAL A CA 1
ATOM 696 C C . VAL A 1 98 ? -14.181 3.057 10.031 1.00 89.19 98 VAL A C 1
ATOM 698 O O . VAL A 1 98 ? -14.402 2.248 10.933 1.00 89.19 98 VAL A O 1
ATOM 701 N N . ASP A 1 99 ? -14.877 3.088 8.901 1.00 87.12 99 ASP A N 1
ATOM 702 C CA . ASP A 1 99 ? -15.967 2.164 8.609 1.00 87.12 99 ASP A CA 1
ATOM 703 C C . ASP A 1 99 ? -15.470 0.939 7.845 1.00 87.12 99 ASP A C 1
ATOM 705 O O . ASP A 1 99 ? -14.445 0.969 7.151 1.00 87.12 99 ASP A O 1
ATOM 709 N N . ASN A 1 100 ? -16.238 -0.143 7.928 1.00 87.94 100 ASN A N 1
ATOM 710 C CA . ASN A 1 100 ? -16.019 -1.318 7.101 1.00 87.94 100 ASN A CA 1
ATOM 711 C C . ASN A 1 100 ? -16.086 -0.968 5.602 1.00 87.94 100 ASN A C 1
ATOM 713 O O . ASN A 1 100 ? -17.033 -0.335 5.140 1.00 87.94 100 ASN A O 1
ATOM 717 N N . GLY A 1 101 ? -15.092 -1.417 4.837 1.00 89.56 101 GLY A N 1
ATOM 718 C CA . GLY A 1 101 ? -14.937 -1.112 3.412 1.00 89.56 101 GLY A CA 1
ATOM 719 C C . GLY A 1 101 ? -14.205 0.204 3.125 1.00 89.56 101 GLY A C 1
ATOM 720 O O . GLY A 1 101 ? -14.011 0.550 1.959 1.00 89.56 101 GLY A O 1
ATOM 721 N N . THR A 1 102 ? -13.763 0.941 4.152 1.00 91.38 102 THR A N 1
ATOM 722 C CA . THR A 1 102 ? -12.933 2.140 3.958 1.00 91.38 102 THR A CA 1
ATOM 723 C C . THR A 1 102 ? -11.623 1.767 3.268 1.00 91.38 102 THR A C 1
ATOM 725 O O . THR A 1 102 ? -10.957 0.809 3.661 1.00 91.38 102 THR A O 1
ATOM 728 N N . ARG A 1 103 ? -11.228 2.549 2.258 1.00 93.50 103 ARG A N 1
ATOM 729 C CA . ARG A 1 103 ? -9.994 2.344 1.490 1.00 93.50 103 ARG A CA 1
ATOM 730 C C . ARG A 1 103 ? -8.977 3.432 1.793 1.00 93.50 103 ARG A C 1
ATOM 732 O O . ARG A 1 103 ? -9.256 4.611 1.600 1.00 93.50 103 ARG A O 1
ATOM 739 N N . ILE A 1 104 ? -7.786 3.025 2.213 1.00 92.06 104 ILE A N 1
ATOM 740 C CA . ILE A 1 104 ? -6.629 3.903 2.398 1.00 92.06 104 ILE A CA 1
ATOM 741 C C . ILE A 1 104 ? -5.711 3.743 1.186 1.00 92.06 104 ILE A C 1
ATOM 743 O O . ILE A 1 104 ? -5.301 2.629 0.865 1.00 92.06 104 ILE A O 1
ATOM 747 N N . GLN A 1 105 ? -5.390 4.851 0.518 1.00 94.12 105 GLN A N 1
ATOM 748 C CA . GLN A 1 105 ? -4.429 4.885 -0.585 1.00 94.12 105 GLN A CA 1
ATOM 749 C C . GLN A 1 105 ? -3.026 5.184 -0.050 1.00 94.12 105 GLN A C 1
ATOM 751 O O . GLN A 1 105 ? -2.809 6.193 0.621 1.00 94.12 105 GLN A O 1
ATOM 756 N N . LEU A 1 106 ? -2.071 4.327 -0.391 1.00 92.69 106 LEU A N 1
ATOM 757 C CA . LEU A 1 106 ? -0.645 4.520 -0.157 1.00 92.69 106 LEU A CA 1
ATOM 758 C C . LEU A 1 106 ? 0.006 4.835 -1.506 1.00 92.69 106 LEU A C 1
ATOM 760 O O . LEU A 1 106 ? 0.276 3.937 -2.311 1.00 92.69 106 LEU A O 1
ATOM 764 N N . ALA A 1 107 ? 0.176 6.130 -1.772 1.00 92.62 107 ALA A N 1
ATOM 765 C CA . ALA A 1 107 ? 0.657 6.618 -3.057 1.00 92.62 107 ALA A CA 1
ATOM 766 C C . ALA A 1 107 ? 2.116 6.204 -3.306 1.00 92.62 107 ALA A C 1
ATOM 768 O O . ALA A 1 107 ? 2.970 6.413 -2.444 1.00 92.62 107 ALA A O 1
ATOM 769 N N . GLY A 1 108 ? 2.402 5.630 -4.476 1.00 90.81 108 GLY A N 1
ATOM 770 C CA . GLY A 1 108 ? 3.749 5.186 -4.856 1.00 90.81 108 GLY A CA 1
ATOM 771 C C . GLY A 1 108 ? 4.280 3.964 -4.092 1.00 90.81 108 GLY A C 1
ATOM 772 O O . GLY A 1 108 ? 5.446 3.602 -4.252 1.00 90.81 108 GLY A O 1
ATOM 773 N N . GLU A 1 109 ? 3.450 3.316 -3.269 1.00 92.06 109 GLU A N 1
ATOM 774 C CA . GLU A 1 109 ? 3.806 2.089 -2.538 1.00 92.06 109 GLU A CA 1
ATOM 775 C C . GLU A 1 109 ? 3.333 0.804 -3.239 1.00 92.06 109 GLU A C 1
ATOM 777 O O . GLU A 1 109 ? 3.467 -0.298 -2.703 1.00 92.06 109 GLU A O 1
ATOM 782 N N . GLY A 1 110 ? 2.774 0.932 -4.442 1.00 92.00 110 GLY A N 1
ATOM 783 C CA . GLY A 1 110 ? 2.367 -0.184 -5.284 1.00 92.00 110 GLY A CA 1
ATOM 784 C C . GLY A 1 110 ? 3.531 -0.850 -6.020 1.00 92.00 110 GLY A C 1
ATOM 785 O O . GLY A 1 110 ? 4.712 -0.641 -5.738 1.00 92.00 110 GLY A O 1
ATOM 786 N N . GLU A 1 111 ? 3.182 -1.705 -6.979 1.00 92.50 111 GLU A N 1
ATOM 787 C CA . GLU A 1 111 ? 4.157 -2.442 -7.781 1.00 92.50 111 GLU A CA 1
ATOM 788 C C . GLU A 1 111 ? 4.898 -1.516 -8.756 1.00 92.50 111 GLU A C 1
ATOM 790 O O . GLU A 1 111 ? 4.287 -0.684 -9.431 1.00 92.50 111 GLU A O 1
ATOM 795 N N . VAL A 1 112 ? 6.221 -1.676 -8.842 1.00 94.75 112 VAL A N 1
ATOM 796 C CA . VAL A 1 112 ? 7.067 -0.987 -9.826 1.00 94.75 112 VAL A CA 1
ATOM 797 C C . VAL A 1 112 ? 6.748 -1.495 -11.228 1.00 94.75 112 VAL A C 1
ATOM 799 O O . VAL A 1 112 ? 6.723 -2.706 -11.466 1.00 94.75 112 VAL A O 1
ATOM 802 N N . GLY A 1 113 ? 6.526 -0.573 -12.167 1.00 91.12 113 GLY A N 1
ATOM 803 C CA . GLY A 1 113 ? 6.243 -0.912 -13.559 1.00 91.12 113 GLY A CA 1
ATOM 804 C C . GLY A 1 113 ? 7.407 -1.650 -14.247 1.00 91.12 113 GLY A C 1
ATOM 805 O O . GLY A 1 113 ? 8.564 -1.482 -13.852 1.00 91.12 113 GLY A O 1
ATOM 806 N N . PRO A 1 114 ? 7.139 -2.457 -15.290 1.00 87.00 114 PRO A N 1
ATOM 807 C CA . PRO A 1 114 ? 8.189 -3.091 -16.091 1.00 87.00 114 PRO A CA 1
ATOM 808 C C . PRO A 1 114 ? 9.222 -2.077 -16.601 1.00 87.00 114 PRO A C 1
ATOM 810 O O . PRO A 1 114 ? 8.867 -0.939 -16.916 1.00 87.00 114 PRO A O 1
ATOM 813 N N . GLY A 1 115 ? 10.492 -2.479 -16.681 1.00 84.62 115 GLY A N 1
ATOM 814 C CA . GLY A 1 115 ? 11.585 -1.599 -17.113 1.00 84.62 115 GLY A CA 1
ATOM 815 C C . GLY A 1 115 ? 11.908 -0.473 -16.126 1.00 84.62 115 GLY A C 1
ATOM 816 O O . GLY A 1 115 ? 12.350 0.593 -16.542 1.00 84.62 115 GLY A O 1
ATOM 817 N N . GLY A 1 116 ? 11.623 -0.672 -14.833 1.00 86.06 116 GLY A N 1
ATOM 818 C CA . GLY A 1 116 ? 11.869 0.339 -13.800 1.00 86.06 116 GLY A CA 1
ATOM 819 C C . GLY A 1 116 ? 10.922 1.542 -13.866 1.00 86.06 116 GLY A C 1
ATOM 820 O O . GLY A 1 116 ? 11.276 2.624 -13.399 1.00 86.06 116 GLY A O 1
ATOM 821 N N . GLY A 1 117 ? 9.734 1.371 -14.456 1.00 90.00 117 GLY A N 1
ATOM 822 C CA . GLY A 1 117 ? 8.702 2.407 -14.497 1.00 90.00 117 GLY A CA 1
ATOM 823 C C . GLY A 1 117 ? 8.247 2.851 -13.097 1.00 90.00 117 GLY A C 1
ATOM 824 O O . GLY A 1 117 ? 8.507 2.159 -12.110 1.00 90.00 117 GLY A O 1
ATOM 825 N N . PRO A 1 118 ? 7.550 3.997 -12.982 1.00 92.75 118 PRO A N 1
ATOM 826 C CA . PRO A 1 118 ? 7.115 4.512 -11.688 1.00 92.75 118 PRO A CA 1
ATOM 827 C C . PRO A 1 118 ? 6.248 3.484 -10.940 1.00 92.75 118 PRO A C 1
ATOM 829 O O . PRO A 1 118 ? 5.505 2.729 -11.579 1.00 92.75 118 PRO A O 1
ATOM 832 N N . PRO A 1 119 ? 6.337 3.434 -9.601 1.00 94.25 119 PRO A N 1
ATOM 833 C CA . PRO A 1 119 ? 5.485 2.565 -8.808 1.00 94.25 119 PRO A CA 1
ATOM 834 C C . PRO A 1 119 ? 4.026 3.012 -8.893 1.00 94.25 119 PRO A C 1
ATOM 836 O O . PRO A 1 119 ? 3.731 4.207 -8.955 1.00 94.25 119 PRO A O 1
ATOM 839 N N . GLY A 1 120 ? 3.120 2.036 -8.891 1.00 93.50 120 GLY A N 1
ATOM 840 C CA . GLY A 1 120 ? 1.693 2.289 -8.721 1.00 93.50 120 GLY A CA 1
ATOM 841 C C . GLY A 1 120 ? 1.328 2.638 -7.277 1.00 93.50 120 GLY A C 1
ATOM 842 O O . GLY A 1 120 ? 2.189 2.839 -6.420 1.00 93.50 120 GLY A O 1
ATOM 843 N N . ASP A 1 121 ? 0.031 2.626 -6.990 1.00 94.06 121 ASP A N 1
ATOM 844 C CA . ASP A 1 121 ? -0.496 2.854 -5.646 1.00 94.06 121 ASP A CA 1
ATOM 845 C C . ASP A 1 121 ? -0.966 1.547 -5.012 1.00 94.06 121 ASP A C 1
ATOM 847 O O . ASP A 1 121 ? -1.464 0.647 -5.695 1.00 94.06 121 ASP A O 1
ATOM 851 N N . LEU A 1 122 ? -0.842 1.458 -3.688 1.00 93.75 122 LEU A N 1
ATOM 852 C CA . LEU A 1 122 ? -1.394 0.357 -2.908 1.00 93.75 122 LEU A CA 1
ATOM 853 C C . LEU A 1 122 ? -2.663 0.822 -2.190 1.00 93.75 122 LEU A C 1
ATOM 855 O O . LEU A 1 122 ? -2.637 1.785 -1.427 1.00 93.75 122 LEU A O 1
ATOM 859 N N . TYR A 1 123 ? -3.770 0.115 -2.410 1.00 93.56 123 TYR A N 1
ATOM 860 C CA . TYR A 1 123 ? -5.024 0.346 -1.697 1.00 93.56 123 TYR A CA 1
ATOM 861 C C . TYR A 1 123 ? -5.203 -0.700 -0.604 1.00 93.56 123 TYR A C 1
ATOM 863 O O . TYR A 1 123 ? -5.185 -1.900 -0.873 1.00 93.56 123 TYR A O 1
ATOM 871 N N . VAL A 1 124 ? -5.409 -0.236 0.624 1.00 92.56 124 VAL A N 1
ATOM 872 C CA . VAL A 1 124 ? -5.712 -1.079 1.780 1.00 92.56 124 VAL A CA 1
ATOM 873 C C . VAL A 1 124 ? -7.183 -0.901 2.121 1.00 92.56 124 VAL A C 1
ATOM 875 O O . VAL A 1 124 ? -7.601 0.195 2.491 1.00 92.56 124 VAL A O 1
ATOM 878 N N . GLU A 1 125 ? -7.969 -1.965 1.973 1.00 93.69 125 GLU A N 1
ATOM 879 C CA . GLU A 1 125 ? -9.373 -1.992 2.384 1.00 93.69 125 GLU A CA 1
ATOM 880 C C . GLU A 1 125 ? -9.486 -2.523 3.816 1.00 93.69 125 GLU A C 1
ATOM 882 O O . GLU A 1 125 ? -8.892 -3.543 4.169 1.00 93.69 125 GLU A O 1
ATOM 887 N N . ILE A 1 126 ? -10.224 -1.800 4.653 1.00 91.38 126 ILE A N 1
ATOM 888 C CA . ILE A 1 126 ? -10.410 -2.135 6.061 1.00 91.38 126 ILE A CA 1
ATOM 889 C C . ILE A 1 126 ? -11.652 -3.005 6.195 1.00 91.38 126 ILE A C 1
ATOM 891 O O . ILE A 1 126 ? -12.746 -2.591 5.816 1.00 91.38 126 ILE A O 1
ATOM 895 N N . HIS A 1 127 ? -11.487 -4.177 6.802 1.00 89.94 127 HIS A N 1
ATOM 896 C CA . HIS A 1 127 ? -12.601 -5.036 7.179 1.00 89.94 127 HIS A CA 1
ATOM 897 C C . HIS A 1 127 ? -12.792 -5.027 8.694 1.00 89.94 127 HIS A C 1
ATOM 899 O O . HIS A 1 127 ? -11.886 -5.391 9.446 1.00 89.94 127 HIS A O 1
ATOM 905 N N . GLU A 1 128 ? -13.973 -4.602 9.139 1.00 88.56 128 GLU A N 1
ATOM 906 C CA . GLU A 1 128 ? -14.334 -4.622 10.554 1.00 88.56 128 GLU A CA 1
ATOM 907 C C . GLU A 1 128 ? -14.682 -6.053 10.971 1.00 88.56 128 GLU A C 1
ATOM 909 O O . GLU A 1 128 ? -15.542 -6.707 10.377 1.00 88.56 128 GLU A O 1
ATOM 914 N N . LEU A 1 129 ? -13.995 -6.552 11.998 1.00 88.88 129 LEU A N 1
ATOM 915 C CA . LEU A 1 129 ? -14.293 -7.859 12.567 1.00 88.88 129 LEU A CA 1
ATOM 916 C C . LEU A 1 129 ? -15.460 -7.740 13.557 1.00 88.88 129 LEU A C 1
ATOM 918 O O . LEU A 1 129 ? -15.465 -6.808 14.365 1.00 88.88 129 LEU A O 1
ATOM 922 N N . PRO A 1 130 ? -16.416 -8.687 13.556 1.00 87.75 130 PRO A N 1
ATOM 923 C CA . PRO A 1 130 ? -17.495 -8.700 14.535 1.00 87.75 130 PRO A CA 1
ATOM 924 C C . PRO A 1 130 ? -16.954 -8.747 15.968 1.00 87.75 130 PRO A C 1
ATOM 926 O O . PRO A 1 130 ? -16.112 -9.588 16.289 1.00 87.75 130 PRO A O 1
ATOM 929 N N . HIS A 1 131 ? -17.467 -7.876 16.837 1.00 88.31 131 HIS A N 1
ATOM 930 C CA . HIS A 1 131 ? -17.170 -7.920 18.266 1.00 88.31 131 HIS A CA 1
ATOM 931 C C . HIS A 1 131 ? -18.166 -8.839 18.989 1.00 88.31 131 HIS A C 1
ATOM 933 O O . HIS A 1 131 ? -19.337 -8.916 18.622 1.00 88.31 131 HIS A O 1
ATOM 939 N N . SER A 1 132 ? -17.718 -9.549 20.027 1.00 86.62 132 SER A N 1
ATOM 940 C CA . SER A 1 132 ? -18.552 -10.519 20.759 1.00 86.62 132 SER A CA 1
ATOM 941 C C . SER A 1 132 ? -19.677 -9.865 21.566 1.00 86.62 132 SER A C 1
ATOM 943 O O . SER A 1 132 ? -20.741 -10.455 21.732 1.00 86.62 132 SER A O 1
ATOM 945 N N . VAL A 1 133 ? -19.432 -8.655 22.072 1.00 88.00 133 VAL A N 1
ATOM 946 C CA . VAL A 1 133 ? -20.356 -7.912 22.950 1.00 88.00 133 VAL A CA 1
ATOM 947 C C . VAL A 1 133 ? -21.060 -6.769 22.223 1.00 88.00 133 VAL A C 1
ATOM 949 O O . VAL A 1 133 ? -22.197 -6.430 22.547 1.00 88.00 133 VAL A O 1
ATOM 952 N N . PHE A 1 134 ? -20.385 -6.168 21.244 1.00 91.06 134 PHE A N 1
ATOM 953 C CA . PHE A 1 134 ? -20.785 -4.893 20.668 1.00 91.06 134 PHE A CA 1
ATOM 954 C C . PHE A 1 134 ? -21.124 -5.052 19.191 1.00 91.06 134 PHE A C 1
ATOM 956 O O . PHE A 1 134 ? -20.417 -5.718 18.440 1.00 91.06 134 PHE A O 1
ATOM 963 N N . GLN A 1 135 ? -22.196 -4.402 18.766 1.00 89.69 135 GLN A N 1
ATOM 964 C CA . GLN A 1 135 ? -22.573 -4.270 17.372 1.00 89.69 135 GLN A CA 1
ATOM 965 C C . GLN A 1 135 ? -22.594 -2.788 17.019 1.00 89.69 135 GLN A C 1
ATOM 967 O O . GLN A 1 135 ? -23.394 -2.027 17.563 1.00 89.69 135 GLN A O 1
ATOM 972 N N . ARG A 1 136 ? -21.731 -2.383 16.090 1.00 88.56 136 ARG A N 1
ATOM 973 C CA . ARG A 1 136 ? -21.726 -1.020 15.568 1.00 88.56 136 ARG A CA 1
ATOM 974 C C . ARG A 1 136 ? -22.887 -0.810 14.595 1.00 88.56 136 ARG A C 1
ATOM 976 O O . ARG A 1 136 ? -23.149 -1.663 13.743 1.00 88.56 136 ARG A O 1
ATOM 983 N N . ARG A 1 137 ? -23.587 0.319 14.718 1.00 86.12 137 ARG A N 1
ATOM 984 C CA . ARG A 1 137 ? -24.609 0.795 13.776 1.00 86.12 137 ARG A CA 1
ATOM 985 C C . ARG A 1 137 ? -24.372 2.277 13.498 1.00 86.12 137 ARG A C 1
ATOM 987 O O . ARG A 1 137 ? -24.820 3.132 14.249 1.00 86.12 137 ARG A O 1
ATOM 994 N N . GLY A 1 138 ? -23.660 2.569 12.411 1.00 84.62 138 GLY A N 1
ATOM 995 C CA . GLY A 1 138 ? -23.210 3.932 12.118 1.00 84.62 138 GLY A CA 1
ATOM 996 C C . GLY A 1 138 ? -22.246 4.422 13.198 1.00 84.62 138 GLY A C 1
ATOM 997 O O . GLY A 1 138 ? -21.225 3.777 13.453 1.00 84.62 138 GLY A O 1
ATOM 998 N N . ASP A 1 139 ? -22.609 5.521 13.851 1.00 84.25 139 ASP A N 1
ATOM 999 C CA . ASP A 1 139 ? -21.827 6.123 14.936 1.00 84.25 139 ASP A CA 1
ATOM 1000 C C . ASP A 1 139 ? -22.177 5.552 16.321 1.00 84.25 139 ASP A C 1
ATOM 1002 O O . ASP A 1 139 ? -21.497 5.853 17.300 1.00 84.25 139 ASP A O 1
ATOM 1006 N N . ASP A 1 140 ? -23.192 4.685 16.404 1.00 85.56 140 ASP A N 1
ATOM 1007 C CA . ASP A 1 140 ? -23.659 4.103 17.658 1.00 85.56 140 ASP A CA 1
ATOM 1008 C C . ASP A 1 140 ? -23.093 2.699 17.898 1.00 85.56 140 ASP A C 1
ATOM 1010 O O . ASP A 1 140 ? -22.905 1.888 16.980 1.00 85.56 140 ASP A O 1
ATOM 1014 N N . LEU A 1 141 ? -22.883 2.381 19.175 1.00 88.69 141 LEU A N 1
ATOM 1015 C CA . LEU A 1 141 ? -22.477 1.061 19.637 1.00 88.69 141 LEU A CA 1
ATOM 1016 C C . LEU A 1 141 ? -23.610 0.428 20.445 1.00 88.69 141 LEU A C 1
ATOM 1018 O O . LEU A 1 141 ? -24.008 0.933 21.491 1.00 88.69 141 LEU A O 1
ATOM 1022 N N . HIS A 1 142 ? -24.113 -0.711 19.982 1.00 89.75 142 HIS A N 1
ATOM 1023 C CA . HIS A 1 142 ? -25.150 -1.463 20.678 1.00 89.75 142 HIS A CA 1
ATOM 1024 C C . HIS A 1 142 ? -24.543 -2.654 21.412 1.00 89.75 142 HIS A C 1
ATOM 1026 O O . HIS A 1 142 ? -23.774 -3.416 20.833 1.00 89.75 142 HIS A O 1
ATOM 1032 N N . CYS A 1 143 ? -24.950 -2.877 22.657 1.00 90.69 143 CYS A N 1
ATOM 1033 C CA . CYS A 1 143 ? -24.751 -4.145 23.354 1.00 90.69 143 CYS A CA 1
ATOM 1034 C C . CYS A 1 143 ? -26.060 -4.586 24.004 1.00 90.69 143 CYS A C 1
ATOM 1036 O O . CYS A 1 143 ? -26.971 -3.787 24.210 1.00 90.69 143 CYS A O 1
ATOM 1038 N N . THR A 1 144 ? -26.175 -5.877 24.301 1.00 89.25 144 THR A N 1
ATOM 1039 C CA . THR A 1 144 ? -27.309 -6.416 25.058 1.00 89.25 144 THR A CA 1
ATOM 1040 C C . THR A 1 144 ? -26.809 -6.909 26.403 1.00 89.25 144 THR A C 1
ATOM 1042 O O . THR A 1 144 ? -26.022 -7.852 26.466 1.00 89.25 144 THR A O 1
ATOM 1045 N N . VAL A 1 145 ? -27.286 -6.286 27.478 1.00 88.75 145 VAL A N 1
ATOM 1046 C CA . VAL A 1 145 ? -26.959 -6.681 28.849 1.00 88.75 145 VAL A CA 1
ATOM 1047 C C . VAL A 1 145 ? -28.105 -7.513 29.408 1.00 88.75 145 VAL A C 1
ATOM 1049 O O . VAL A 1 145 ? -29.261 -7.092 29.400 1.00 88.75 145 VAL A O 1
ATOM 1052 N N . THR A 1 146 ? -27.792 -8.713 29.893 1.00 89.81 146 THR A N 1
ATOM 1053 C CA . THR A 1 146 ? -28.781 -9.584 30.537 1.00 89.81 146 THR A CA 1
ATOM 1054 C C . THR A 1 146 ? -28.709 -9.399 32.045 1.00 89.81 146 THR A C 1
ATOM 1056 O O . THR A 1 146 ? -27.668 -9.650 32.647 1.00 89.81 146 THR A O 1
ATOM 1059 N N . ILE A 1 147 ? -29.821 -8.989 32.657 1.00 90.25 147 ILE A N 1
ATOM 1060 C CA . ILE A 1 147 ? -29.924 -8.765 34.103 1.00 90.25 147 ILE A CA 1
ATOM 1061 C C . ILE A 1 147 ? -31.026 -9.630 34.730 1.00 90.25 147 ILE A C 1
ATOM 1063 O O . ILE A 1 147 ? -32.020 -9.937 34.067 1.00 90.25 147 ILE A O 1
ATOM 1067 N N . PRO A 1 148 ? -30.897 -10.015 36.014 1.00 92.56 148 PRO A N 1
ATOM 1068 C CA . PRO A 1 148 ? -31.970 -10.693 36.732 1.00 92.56 148 PRO A CA 1
ATOM 1069 C C . PRO A 1 148 ? -33.226 -9.820 36.832 1.00 92.56 148 PRO A C 1
ATOM 1071 O O . PRO A 1 148 ? -33.137 -8.613 37.056 1.00 92.56 148 PRO A O 1
ATOM 1074 N N . MET A 1 149 ? -34.408 -10.439 36.778 1.00 90.81 149 MET A N 1
ATOM 1075 C CA . MET A 1 149 ? -35.686 -9.722 36.910 1.00 90.81 149 MET A CA 1
ATOM 1076 C C . MET A 1 149 ? -35.788 -8.928 38.224 1.00 90.81 149 MET A C 1
ATOM 1078 O O . MET A 1 149 ? -36.360 -7.843 38.260 1.00 90.81 149 MET A O 1
ATOM 1082 N N . THR A 1 150 ? -35.198 -9.439 39.307 1.00 94.31 150 THR A N 1
ATOM 1083 C CA . THR A 1 150 ? -35.142 -8.743 40.601 1.00 94.31 150 THR A CA 1
ATOM 1084 C C . THR A 1 150 ? -34.369 -7.428 40.515 1.00 94.31 150 THR A C 1
ATOM 1086 O O . THR A 1 150 ? -34.811 -6.427 41.073 1.00 94.31 150 THR A O 1
ATOM 1089 N N . ALA A 1 151 ? -33.258 -7.415 39.777 1.00 91.56 151 ALA A N 1
ATOM 1090 C CA . ALA A 1 151 ? -32.450 -6.225 39.548 1.00 91.56 151 ALA A CA 1
ATOM 1091 C C . ALA A 1 151 ? -33.178 -5.208 38.654 1.00 91.56 151 ALA A C 1
ATOM 1093 O O . ALA A 1 151 ? -33.163 -4.018 38.950 1.00 91.56 151 ALA A O 1
ATOM 1094 N N . ALA A 1 152 ? -33.886 -5.670 37.618 1.00 91.19 152 ALA A N 1
ATOM 1095 C CA . ALA A 1 152 ? -34.711 -4.805 36.771 1.00 91.19 152 ALA A CA 1
ATOM 1096 C C . ALA A 1 152 ? -35.883 -4.163 37.545 1.00 91.19 152 ALA A C 1
ATOM 1098 O O . ALA A 1 152 ? -36.196 -2.988 37.355 1.00 91.19 152 ALA A O 1
ATOM 1099 N N . ALA A 1 153 ? -36.523 -4.916 38.448 1.00 91.94 153 ALA A N 1
ATOM 1100 C CA . ALA A 1 153 ? -37.660 -4.437 39.233 1.00 91.94 153 ALA A CA 1
ATOM 1101 C C . ALA A 1 153 ? -37.258 -3.437 40.330 1.00 91.94 153 ALA A C 1
ATOM 1103 O O . ALA A 1 153 ? -37.945 -2.435 40.517 1.00 91.94 153 ALA A O 1
ATOM 1104 N N . LEU A 1 154 ? -36.162 -3.701 41.048 1.00 93.19 154 LEU A N 1
ATOM 1105 C CA . LEU A 1 154 ? -35.724 -2.896 42.198 1.00 93.19 154 LEU A CA 1
ATOM 1106 C C . LEU A 1 154 ? -34.728 -1.790 41.837 1.00 93.19 154 LEU A C 1
ATOM 1108 O O . LEU A 1 154 ? -34.507 -0.891 42.645 1.00 93.19 154 LEU A O 1
ATOM 1112 N N . GLY A 1 155 ? -34.151 -1.849 40.640 1.00 91.94 155 GLY A N 1
ATOM 1113 C CA . GLY A 1 155 ? -33.035 -1.015 40.228 1.00 91.94 155 GLY A CA 1
ATOM 1114 C C . GLY A 1 155 ? -31.698 -1.546 40.747 1.00 91.94 155 GLY A C 1
ATOM 1115 O O . GLY A 1 155 ? -31.613 -2.196 41.792 1.00 91.94 155 GLY A O 1
ATOM 1116 N N . THR A 1 156 ? -30.634 -1.308 39.988 1.00 92.19 156 THR A N 1
ATOM 1117 C CA . THR A 1 156 ? -29.277 -1.726 40.349 1.00 92.19 156 THR A CA 1
ATOM 1118 C C . THR A 1 156 ? -28.237 -0.924 39.576 1.00 92.19 156 THR A C 1
ATOM 1120 O O . THR A 1 156 ? -28.558 -0.300 38.572 1.00 92.19 156 THR A O 1
ATOM 1123 N N . LYS A 1 157 ? -26.975 -1.003 39.997 1.00 92.25 157 LYS A N 1
ATOM 1124 C CA . LYS A 1 157 ? -25.841 -0.574 39.177 1.00 92.25 157 LYS A CA 1
ATOM 1125 C C . LYS A 1 157 ? -25.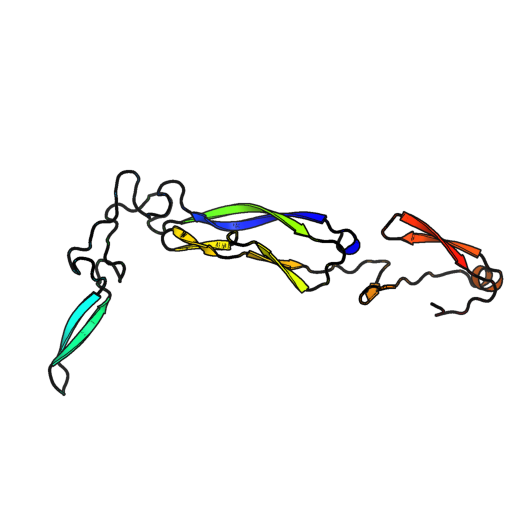171 -1.802 38.585 1.00 92.25 157 LYS A C 1
ATOM 1127 O O . LYS A 1 157 ? -24.858 -2.741 39.315 1.00 92.25 157 LYS A O 1
ATOM 1132 N N . CYS A 1 158 ? -24.977 -1.810 37.273 1.00 89.12 158 CYS A N 1
ATOM 1133 C CA . CYS A 1 158 ? -24.348 -2.913 36.561 1.00 89.12 158 CYS A CA 1
ATOM 1134 C C . CYS A 1 158 ? -23.035 -2.435 35.929 1.00 89.12 158 CYS A C 1
ATOM 1136 O O . CYS A 1 158 ? -23.066 -1.475 35.158 1.00 89.12 158 CYS A O 1
ATOM 1138 N N . PRO A 1 159 ? -21.889 -3.070 36.234 1.00 90.38 159 PRO A N 1
ATOM 1139 C CA . PRO A 1 159 ? -20.648 -2.769 35.538 1.00 90.38 159 PRO A CA 1
ATOM 1140 C C . PRO A 1 159 ? -20.719 -3.299 34.100 1.00 90.38 159 PRO A C 1
ATOM 1142 O O . PRO A 1 159 ? -21.004 -4.478 33.882 1.00 90.38 159 PRO A O 1
ATOM 1145 N N . LEU A 1 160 ? -20.438 -2.434 33.129 1.00 89.44 160 LEU A N 1
ATOM 1146 C CA . LEU A 1 160 ? -20.279 -2.767 31.720 1.00 89.44 160 LEU A CA 1
ATOM 1147 C C . LEU A 1 160 ? -18.828 -2.516 31.307 1.00 89.44 160 LEU A C 1
ATOM 1149 O O . LEU A 1 160 ? -18.281 -1.438 31.521 1.00 89.44 160 LEU A O 1
ATOM 1153 N N . GLU A 1 161 ? -18.209 -3.511 30.684 1.00 89.88 161 GLU A N 1
ATOM 1154 C CA . GLU A 1 161 ? -16.906 -3.352 30.044 1.00 89.88 161 GLU A CA 1
ATOM 1155 C C . GLU A 1 161 ? -17.108 -2.718 28.661 1.00 89.88 161 GLU A C 1
ATOM 1157 O O . GLU A 1 161 ? -17.598 -3.369 27.736 1.00 89.88 161 GLU A O 1
ATOM 1162 N N . THR A 1 162 ? -16.802 -1.424 28.541 1.00 89.75 162 THR A N 1
ATOM 1163 C CA . THR A 1 162 ? -16.857 -0.663 27.286 1.00 89.75 162 THR A CA 1
ATOM 1164 C C . THR A 1 162 ? -15.530 -0.760 26.533 1.00 89.75 162 THR A C 1
ATOM 1166 O O . THR A 1 162 ? -14.573 -1.385 26.988 1.00 89.75 162 THR A O 1
ATOM 1169 N N . LEU A 1 163 ? -15.455 -0.147 25.348 1.00 87.12 163 LEU A N 1
ATOM 1170 C CA . LEU A 1 163 ? -14.219 -0.124 24.561 1.00 87.12 163 LEU A CA 1
ATOM 1171 C C . LEU A 1 163 ? -13.093 0.683 25.239 1.00 87.12 163 LEU A C 1
ATOM 1173 O O . LEU A 1 163 ? -11.925 0.433 24.944 1.00 87.12 163 LEU A O 1
ATOM 1177 N N . ASP A 1 164 ? -13.444 1.618 26.129 1.00 85.38 164 ASP A N 1
ATOM 1178 C CA . ASP A 1 164 ? -12.526 2.533 26.825 1.00 85.38 164 ASP A CA 1
ATOM 1179 C C . ASP A 1 164 ? -12.239 2.130 28.282 1.00 85.38 164 ASP A C 1
ATOM 1181 O O . ASP A 1 164 ? -11.371 2.716 28.933 1.00 85.38 164 ASP A O 1
ATOM 1185 N N . GLY A 1 165 ? -12.948 1.129 28.811 1.00 87.75 165 GLY A N 1
ATOM 1186 C CA . GLY A 1 165 ? -12.760 0.631 30.171 1.00 87.75 165 GLY A CA 1
ATOM 1187 C C . GLY A 1 165 ? -14.058 0.206 30.850 1.00 87.75 165 GLY A C 1
ATOM 1188 O O . GLY A 1 165 ? -15.100 0.049 30.224 1.00 87.75 165 GLY A O 1
ATOM 1189 N N . LEU A 1 166 ? -13.994 -0.010 32.163 1.00 90.81 166 LEU A N 1
ATOM 1190 C CA . LEU A 1 166 ? -15.162 -0.392 32.953 1.00 90.81 166 LEU A CA 1
ATOM 1191 C C . LEU A 1 166 ? -15.996 0.847 33.301 1.00 90.81 166 LEU A C 1
ATOM 1193 O O . LEU A 1 166 ? -15.478 1.795 33.891 1.00 90.81 166 LEU A O 1
ATOM 1197 N N . GLU A 1 167 ? -17.287 0.808 32.996 1.00 90.88 167 GLU A N 1
ATOM 1198 C CA . GLU A 1 167 ? -18.241 1.872 33.300 1.00 90.88 167 GLU A CA 1
ATOM 1199 C C . GLU A 1 167 ? -19.431 1.310 34.091 1.00 90.8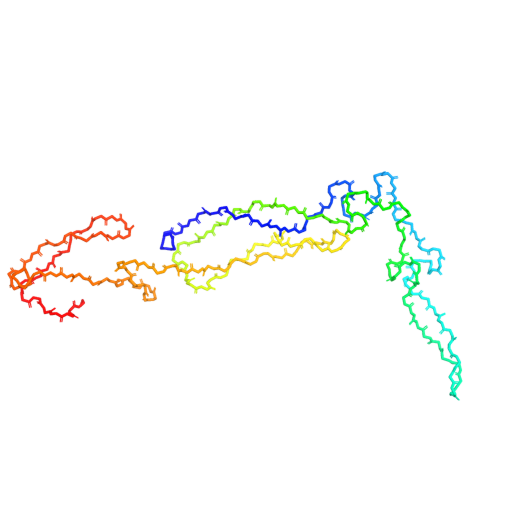8 167 GLU A C 1
ATOM 1201 O O . GLU A 1 167 ? -19.855 0.177 33.873 1.00 90.88 167 GLU A O 1
ATOM 1206 N N . GLU A 1 168 ? -19.971 2.067 35.048 1.00 91.00 168 GLU A N 1
ATOM 1207 C CA . GLU A 1 168 ? -21.171 1.656 35.788 1.00 91.00 168 GLU A CA 1
ATOM 1208 C C . GLU A 1 168 ? -22.431 2.222 35.132 1.00 91.00 168 GLU A C 1
ATOM 1210 O O . GLU A 1 168 ? -22.615 3.437 35.063 1.00 91.00 168 GLU A O 1
ATOM 1215 N N . ILE A 1 169 ? -23.345 1.338 34.735 1.00 90.44 169 ILE A N 1
ATOM 1216 C CA . ILE A 1 169 ? -24.660 1.709 34.212 1.00 90.44 169 ILE A CA 1
ATOM 1217 C C . ILE A 1 169 ? -25.690 1.655 35.338 1.00 90.44 169 ILE A C 1
ATOM 1219 O O . ILE A 1 169 ? -25.828 0.639 36.024 1.00 90.44 169 ILE A O 1
ATOM 1223 N N . ASP A 1 170 ? -26.445 2.741 35.503 1.00 92.19 170 ASP A N 1
ATOM 1224 C CA . ASP A 1 170 ? -27.554 2.823 36.453 1.00 92.19 170 ASP A CA 1
ATOM 1225 C C . ASP A 1 170 ? -28.859 2.311 35.825 1.00 92.19 170 ASP A C 1
ATOM 1227 O O . ASP A 1 170 ? -29.419 2.917 34.907 1.00 92.19 170 ASP A O 1
ATOM 1231 N N . ILE A 1 171 ? -29.352 1.183 36.330 1.00 91.12 171 ILE A N 1
ATOM 1232 C CA . ILE A 1 171 ? -30.613 0.569 35.922 1.00 91.12 171 ILE A CA 1
ATOM 1233 C C . ILE A 1 171 ? -31.687 1.031 36.893 1.00 91.12 171 ILE A C 1
ATOM 1235 O O . ILE A 1 171 ? -31.702 0.658 38.068 1.00 91.12 171 ILE A O 1
ATOM 1239 N N . ARG A 1 172 ? -32.636 1.816 36.382 1.00 93.00 172 ARG A N 1
ATOM 1240 C CA . ARG A 1 172 ? -33.740 2.328 37.192 1.00 93.00 172 ARG A CA 1
ATOM 1241 C C . ARG A 1 172 ? -34.713 1.209 37.585 1.00 93.00 172 ARG A C 1
ATOM 1243 O O . ARG A 1 172 ? -34.929 0.276 36.805 1.00 93.00 172 ARG A O 1
ATOM 1250 N N . PRO A 1 173 ? -35.369 1.323 38.750 1.00 91.94 173 PRO A N 1
ATOM 1251 C CA . PRO A 1 173 ? -36.441 0.411 39.123 1.00 91.94 173 PRO A CA 1
ATOM 1252 C C . PRO A 1 173 ? -37.561 0.412 38.074 1.00 91.94 173 PRO A C 1
ATOM 1254 O O . PRO A 1 173 ? -37.989 1.471 37.614 1.00 91.94 173 PRO A O 1
ATOM 1257 N N . GLY A 1 174 ? -38.045 -0.773 37.705 1.00 91.38 174 GLY A N 1
ATOM 1258 C CA . GLY A 1 174 ? -39.131 -0.944 36.737 1.00 91.38 174 GLY A CA 1
ATOM 1259 C C . GLY A 1 174 ? -38.701 -0.951 35.264 1.00 91.38 174 GLY A C 1
ATOM 1260 O O . GLY A 1 174 ? -39.573 -0.898 34.394 1.00 91.38 174 GLY A O 1
ATOM 1261 N N . THR A 1 175 ? -37.395 -1.042 34.977 1.00 91.44 175 THR A N 1
ATOM 1262 C CA . THR A 1 175 ? -36.857 -1.166 33.607 1.00 91.44 175 THR A CA 1
ATOM 1263 C C . THR A 1 175 ? -37.476 -2.362 32.875 1.00 91.44 175 THR A C 1
ATOM 1265 O O . THR A 1 175 ? -37.522 -3.470 33.413 1.00 91.44 175 THR A O 1
ATOM 1268 N N . GLN A 1 176 ? -37.962 -2.141 31.650 1.00 89.88 176 GLN A N 1
ATOM 1269 C CA . GLN A 1 176 ? -38.592 -3.182 30.830 1.00 89.88 176 GLN A CA 1
ATOM 1270 C C . GLN A 1 176 ? -37.585 -3.864 29.893 1.00 89.88 176 GLN A C 1
ATOM 1272 O O . GLN A 1 176 ? -36.564 -3.291 29.518 1.00 89.88 176 GLN A O 1
ATOM 1277 N N . SER A 1 177 ? -37.885 -5.099 29.478 1.00 87.50 177 SER A N 1
ATOM 1278 C CA . SER A 1 177 ? -37.067 -5.809 28.485 1.00 87.50 177 SER A CA 1
ATOM 1279 C C . SER A 1 177 ? -37.095 -5.088 27.131 1.00 87.50 177 SER A C 1
ATOM 1281 O O . SER A 1 177 ? -38.155 -4.653 26.683 1.00 87.50 177 SER A O 1
ATOM 1283 N N . GLY A 1 178 ? -35.934 -4.970 26.480 1.00 83.44 178 GLY A N 1
ATOM 1284 C CA . GLY A 1 178 ? -35.789 -4.300 25.181 1.00 83.44 178 GLY A CA 1
ATOM 1285 C C . GLY A 1 178 ? -35.749 -2.771 25.248 1.00 83.44 178 GLY A C 1
ATOM 1286 O O . GLY A 1 178 ? -35.707 -2.125 24.205 1.00 83.44 178 GLY A O 1
ATOM 1287 N N . GLN A 1 179 ? -35.758 -2.191 26.449 1.00 81.50 179 GLN A N 1
ATOM 1288 C CA . GLN A 1 179 ? -35.560 -0.761 26.639 1.00 81.50 179 GLN A CA 1
ATOM 1289 C C . GLN A 1 179 ? -34.087 -0.404 26.368 1.00 81.50 179 GLN A C 1
ATOM 1291 O O . GLN A 1 179 ? -33.194 -0.993 26.977 1.00 81.50 179 GLN A O 1
ATOM 1296 N N . SER A 1 180 ? -33.861 0.518 25.428 1.00 73.81 180 SER A N 1
ATOM 1297 C CA . SER A 1 180 ? -32.554 1.085 25.060 1.00 73.81 180 SER A CA 1
ATOM 1298 C C . SER A 1 180 ? -32.356 2.465 25.662 1.00 73.81 180 SER A C 1
ATOM 1300 O O . SER A 1 180 ? -33.345 3.237 25.608 1.00 73.81 180 SER A O 1
#